Protein AF-A0A0F9YZ83-F1 (afdb_monomer_lite)

Sequence (59 aa):
MTDYKKAIEVLFAMLKKYKFTKEEKDAIMTAIGTLDFGSLARNRATRIIRNKHNKKINN

Radius of gyration: 17.22 Å; chains: 1; bounding box: 36×11×51 Å

Structure (mmCIF, N/CA/C/O backbone):
data_AF-A0A0F9YZ83-F1
#
_entry.id   AF-A0A0F9YZ83-F1
#
loop_
_atom_site.group_PDB
_atom_site.id
_atom_site.type_symbol
_atom_site.label_atom_id
_atom_site.label_alt_id
_atom_site.label_comp_id
_atom_site.label_asym_id
_atom_site.label_entity_id
_atom_site.label_seq_id
_atom_site.pdbx_PDB_ins_code
_atom_site.Cartn_x
_atom_site.Cartn_y
_atom_site.Cartn_z
_atom_site.occupancy
_atom_site.B_iso_or_equiv
_atom_site.auth_seq_id
_atom_site.auth_comp_id
_atom_site.auth_asym_id
_atom_site.auth_atom_id
_atom_site.pdbx_PDB_model_num
ATOM 1 N N . MET A 1 1 ? -3.855 -3.959 -17.828 1.00 50.56 1 MET A N 1
ATOM 2 C CA . MET A 1 1 ? -3.426 -3.644 -16.447 1.00 50.56 1 MET A CA 1
ATOM 3 C C . MET A 1 1 ? -2.482 -4.762 -16.039 1.00 50.56 1 MET A C 1
ATOM 5 O O . MET A 1 1 ? -2.873 -5.90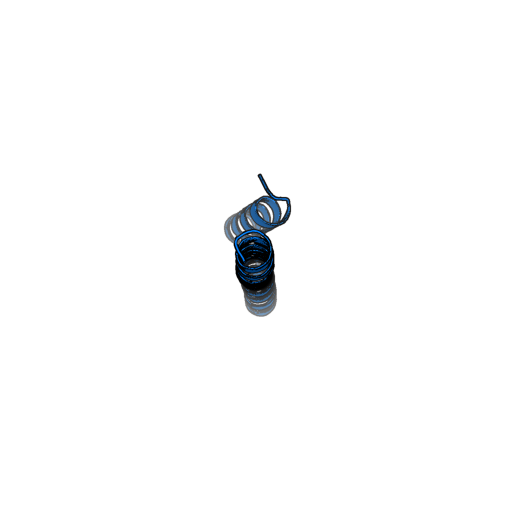8 -16.179 1.00 50.56 1 MET A O 1
ATOM 9 N N . THR A 1 2 ? -1.221 -4.482 -15.717 1.00 66.06 2 THR A N 1
ATOM 10 C CA . THR A 1 2 ? -0.248 -5.539 -15.393 1.00 66.06 2 THR A CA 1
ATOM 11 C C . THR A 1 2 ? -0.588 -6.189 -14.051 1.00 66.06 2 THR A C 1
ATOM 13 O O . THR A 1 2 ? -0.963 -5.479 -13.117 1.00 66.06 2 THR A O 1
ATOM 16 N N . ASP A 1 3 ? -0.442 -7.512 -13.944 1.00 77.50 3 ASP A N 1
ATOM 17 C CA . ASP A 1 3 ? -0.932 -8.307 -12.801 1.00 77.50 3 ASP A CA 1
ATOM 18 C C . ASP A 1 3 ? -0.465 -7.792 -11.430 1.00 77.50 3 ASP A C 1
ATOM 20 O O . ASP A 1 3 ? -1.214 -7.816 -10.454 1.00 77.50 3 ASP A O 1
ATOM 24 N N . TYR A 1 4 ? 0.739 -7.221 -11.357 1.00 81.44 4 TYR A N 1
ATOM 25 C CA . TYR A 1 4 ? 1.297 -6.676 -10.118 1.00 81.44 4 TYR A CA 1
ATOM 26 C C . TYR A 1 4 ? 0.588 -5.405 -9.613 1.00 81.44 4 TYR A C 1
ATOM 28 O O . TYR A 1 4 ? 0.521 -5.195 -8.406 1.00 81.44 4 TYR A O 1
ATOM 36 N N . LYS A 1 5 ? 0.017 -4.567 -10.495 1.00 84.38 5 LYS A N 1
ATOM 37 C CA . LYS A 1 5 ? -0.742 -3.371 -10.069 1.00 84.38 5 LYS A CA 1
ATOM 38 C C . LYS A 1 5 ? -2.038 -3.769 -9.370 1.00 84.38 5 LYS A C 1
ATOM 40 O O . LYS A 1 5 ? -2.371 -3.219 -8.328 1.00 84.38 5 LYS A O 1
ATOM 45 N N . LYS A 1 6 ? -2.714 -4.783 -9.917 1.00 89.25 6 LYS A N 1
ATOM 46 C CA . LYS A 1 6 ? -3.925 -5.356 -9.325 1.00 89.25 6 LYS A CA 1
ATOM 47 C C . LYS A 1 6 ? -3.623 -6.009 -7.972 1.00 89.25 6 LYS A C 1
ATOM 49 O O . LYS A 1 6 ? -4.398 -5.850 -7.038 1.00 89.25 6 LYS A O 1
ATOM 54 N N . ALA A 1 7 ? -2.479 -6.685 -7.842 1.00 89.88 7 ALA A N 1
ATOM 55 C CA . ALA A 1 7 ? -2.034 -7.240 -6.563 1.00 89.88 7 ALA A CA 1
ATOM 56 C C . ALA A 1 7 ? -1.817 -6.148 -5.497 1.00 89.88 7 ALA A C 1
ATOM 58 O O . ALA A 1 7 ? -2.311 -6.282 -4.381 1.00 89.88 7 ALA A O 1
ATOM 59 N N . ILE A 1 8 ? -1.150 -5.041 -5.848 1.00 91.50 8 ILE A N 1
ATOM 60 C CA . ILE A 1 8 ? -0.944 -3.902 -4.937 1.00 91.50 8 ILE A CA 1
ATOM 61 C C . ILE A 1 8 ? -2.284 -3.296 -4.491 1.00 91.50 8 ILE A C 1
ATOM 63 O O . ILE A 1 8 ? -2.484 -3.056 -3.301 1.00 91.50 8 ILE A O 1
ATOM 67 N N . GLU A 1 9 ? -3.227 -3.093 -5.415 1.00 92.94 9 GLU A N 1
ATOM 68 C CA . GLU A 1 9 ? -4.565 -2.575 -5.090 1.00 92.94 9 GLU A CA 1
ATOM 69 C C . GLU A 1 9 ? -5.327 -3.487 -4.123 1.00 92.94 9 GLU A C 1
ATOM 71 O O . GLU A 1 9 ? -5.920 -3.003 -3.156 1.00 92.94 9 GLU A O 1
ATOM 76 N N . VAL A 1 10 ? -5.277 -4.806 -4.339 1.00 94.75 10 VAL A N 1
ATOM 77 C CA . VAL A 1 10 ? -5.907 -5.785 -3.443 1.00 94.75 10 VAL A CA 1
ATOM 78 C C . VAL A 1 10 ? -5.266 -5.750 -2.054 1.00 94.75 10 VAL A C 1
ATOM 80 O O . VAL A 1 10 ? -5.992 -5.732 -1.062 1.00 94.75 10 VAL A O 1
ATOM 83 N N . LEU A 1 11 ? -3.936 -5.666 -1.956 1.00 93.56 11 LEU A N 1
ATOM 84 C CA . LEU A 1 11 ? -3.235 -5.579 -0.669 1.00 93.56 11 LEU A CA 1
ATOM 85 C C . LEU A 1 11 ? -3.605 -4.298 0.100 1.00 93.56 11 LEU A C 1
ATOM 87 O O . LEU A 1 11 ? -3.886 -4.355 1.299 1.00 93.56 11 LEU A O 1
ATOM 91 N N . PHE A 1 12 ? -3.711 -3.155 -0.585 1.00 93.44 12 PHE A N 1
ATOM 92 C CA . PHE A 1 12 ? -4.207 -1.918 0.030 1.00 93.44 12 PHE A CA 1
ATOM 93 C C . PHE A 1 12 ? -5.673 -2.017 0.462 1.00 93.44 12 PHE A C 1
ATOM 95 O O . PHE A 1 12 ? -6.041 -1.509 1.524 1.00 93.44 12 PHE A O 1
ATOM 102 N N . ALA A 1 13 ? -6.521 -2.670 -0.335 1.00 94.94 13 ALA A N 1
ATOM 103 C CA . ALA A 1 13 ? -7.916 -2.897 0.026 1.00 94.94 13 ALA A CA 1
ATOM 104 C C . ALA A 1 13 ? -8.033 -3.798 1.266 1.00 94.94 13 ALA A C 1
ATOM 106 O O . ALA A 1 13 ? -8.841 -3.520 2.152 1.00 94.94 13 ALA A O 1
ATOM 107 N N . MET A 1 14 ? -7.190 -4.828 1.374 1.00 94.06 14 MET A N 1
ATOM 108 C CA . MET A 1 14 ? -7.124 -5.690 2.553 1.00 94.06 14 MET A CA 1
ATOM 109 C C . MET A 1 14 ? -6.729 -4.897 3.799 1.00 94.06 14 MET A C 1
ATOM 111 O O . MET A 1 14 ? -7.423 -5.012 4.807 1.00 94.06 14 MET A O 1
ATOM 115 N N . LEU A 1 15 ? -5.692 -4.049 3.727 1.00 93.19 15 LEU A N 1
ATOM 116 C CA . LEU A 1 15 ? -5.252 -3.197 4.848 1.00 93.19 15 LEU A CA 1
ATOM 117 C C . LEU A 1 15 ? -6.357 -2.274 5.379 1.00 93.19 15 LEU A C 1
ATOM 119 O O . LEU A 1 15 ? -6.379 -1.965 6.569 1.00 93.19 15 LEU A O 1
ATOM 123 N N . LYS A 1 16 ? -7.262 -1.824 4.502 1.00 91.75 16 LYS A N 1
ATOM 124 C CA . LYS A 1 16 ? -8.408 -0.980 4.875 1.00 91.75 16 LYS A CA 1
ATOM 125 C C . LYS A 1 16 ? -9.590 -1.785 5.416 1.00 91.75 16 LYS A C 1
ATOM 127 O O . LYS A 1 16 ? -10.333 -1.277 6.249 1.00 91.75 16 LYS A O 1
ATOM 132 N N . LYS A 1 17 ? -9.792 -3.007 4.915 1.00 95.19 17 LYS A N 1
ATOM 133 C CA . LYS A 1 17 ? -10.966 -3.837 5.217 1.00 95.19 17 LYS A CA 1
ATOM 134 C C . LYS A 1 17 ? -10.807 -4.665 6.491 1.00 95.19 17 LYS A C 1
ATOM 136 O O . LYS A 1 17 ? -11.788 -4.858 7.204 1.00 95.19 17 LYS A O 1
ATOM 141 N N . TYR A 1 18 ? -9.608 -5.170 6.766 1.00 94.44 18 TYR A N 1
ATOM 142 C CA . TYR A 1 18 ? -9.363 -6.094 7.871 1.00 94.44 18 TYR A CA 1
ATOM 143 C C . TYR A 1 18 ? -8.512 -5.455 8.967 1.00 94.44 18 TYR A C 1
ATOM 145 O O . TYR A 1 18 ? -7.626 -4.638 8.709 1.00 94.44 18 TYR A O 1
ATOM 153 N N . LYS A 1 19 ? -8.777 -5.845 10.218 1.00 94.38 19 LYS A N 1
ATOM 154 C CA . LYS A 1 19 ? -7.894 -5.513 11.334 1.00 94.38 19 LYS A CA 1
ATOM 155 C C . LYS A 1 19 ? -6.721 -6.483 11.327 1.00 94.38 19 LYS A C 1
ATOM 157 O O . LYS A 1 19 ? -6.902 -7.660 11.604 1.00 94.38 19 LYS A O 1
ATOM 162 N N . PHE A 1 20 ? -5.547 -5.946 11.038 1.00 94.69 20 PHE A N 1
ATOM 163 C CA . PHE A 1 20 ? -4.275 -6.651 11.119 1.00 94.69 20 PHE A CA 1
ATOM 164 C C . PHE A 1 20 ? -3.499 -6.236 12.366 1.00 94.69 20 PHE A C 1
ATOM 166 O O . PHE A 1 20 ? -3.597 -5.080 12.812 1.00 94.69 20 PHE A O 1
ATOM 173 N N . THR A 1 21 ? -2.69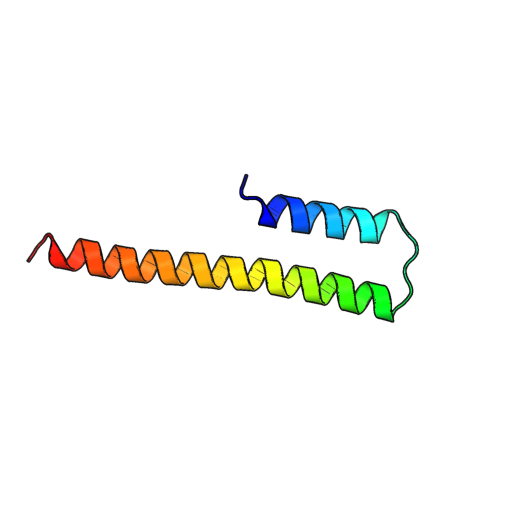6 -7.157 12.889 1.00 96.88 21 THR A N 1
ATOM 174 C CA . THR A 1 21 ? -1.653 -6.861 13.870 1.00 96.88 21 THR A CA 1
ATOM 175 C C . THR A 1 21 ? -0.598 -5.940 13.256 1.00 96.88 21 THR A C 1
ATOM 177 O O . THR A 1 21 ? -0.560 -5.698 12.046 1.00 96.88 21 THR A O 1
ATOM 180 N N . LYS A 1 22 ? 0.265 -5.370 14.099 1.00 94.19 22 LYS A N 1
ATOM 181 C CA . LYS A 1 22 ? 1.359 -4.520 13.618 1.00 94.19 22 LYS A CA 1
ATOM 182 C C . LYS A 1 22 ? 2.292 -5.296 12.677 1.00 94.19 22 LYS A C 1
ATOM 184 O O . LYS A 1 22 ? 2.598 -4.805 11.599 1.00 94.19 22 LYS A O 1
ATOM 189 N N . GLU A 1 23 ? 2.654 -6.519 13.052 1.00 96.06 23 GLU A N 1
ATOM 190 C CA . GLU A 1 23 ? 3.539 -7.386 12.263 1.00 96.06 23 GLU A CA 1
ATOM 191 C C . GLU A 1 23 ? 2.926 -7.763 10.912 1.00 96.06 23 GLU A C 1
ATOM 193 O O . GLU A 1 23 ? 3.599 -7.695 9.885 1.00 96.06 23 GLU A O 1
ATOM 198 N N . GLU A 1 24 ? 1.630 -8.076 10.877 1.00 94.56 24 GLU A N 1
ATOM 199 C CA . GLU A 1 24 ? 0.917 -8.361 9.628 1.00 94.56 24 GLU A CA 1
ATOM 200 C C . GLU A 1 24 ? 0.901 -7.143 8.690 1.00 94.56 24 GLU A C 1
ATOM 202 O O . GLU A 1 24 ? 1.117 -7.280 7.484 1.00 94.56 24 GLU A O 1
ATOM 207 N N . LYS A 1 25 ? 0.695 -5.934 9.229 1.00 94.31 25 LYS A N 1
ATOM 208 C CA . LYS A 1 25 ? 0.737 -4.694 8.436 1.00 94.31 25 LYS A CA 1
ATOM 209 C C . LYS A 1 25 ? 2.124 -4.432 7.863 1.00 94.31 25 LYS A C 1
ATOM 211 O O . LYS A 1 25 ? 2.227 -4.103 6.682 1.00 94.31 25 LYS A O 1
ATOM 216 N N . ASP A 1 26 ? 3.166 -4.600 8.670 1.00 94.50 26 ASP A N 1
ATOM 217 C CA . ASP A 1 26 ? 4.552 -4.385 8.247 1.00 94.50 26 ASP A CA 1
ATOM 218 C C . ASP A 1 26 ? 4.958 -5.384 7.149 1.00 94.50 26 ASP A C 1
ATOM 220 O O . ASP A 1 26 ? 5.583 -5.004 6.152 1.00 94.50 26 ASP A O 1
ATOM 224 N N . ALA A 1 27 ? 4.519 -6.642 7.257 1.00 95.12 27 ALA A N 1
ATOM 225 C CA . ALA A 1 27 ? 4.728 -7.654 6.225 1.00 95.12 27 ALA A CA 1
ATOM 226 C C . ALA A 1 27 ? 4.000 -7.309 4.911 1.00 95.12 27 ALA A C 1
ATOM 228 O O . ALA A 1 27 ? 4.600 -7.375 3.834 1.00 95.12 27 ALA A O 1
ATOM 229 N N . ILE A 1 28 ? 2.731 -6.882 4.978 1.00 93.94 28 ILE A N 1
ATOM 230 C CA . ILE A 1 28 ? 1.954 -6.483 3.791 1.00 93.94 28 ILE A CA 1
ATOM 231 C C . ILE A 1 28 ? 2.580 -5.258 3.109 1.00 93.94 28 ILE A C 1
ATOM 233 O O . ILE A 1 28 ? 2.723 -5.237 1.885 1.00 93.94 28 ILE A O 1
ATOM 237 N N . MET A 1 29 ? 2.991 -4.250 3.880 1.00 92.12 29 MET A N 1
ATOM 238 C CA . MET A 1 29 ? 3.645 -3.052 3.344 1.00 92.12 29 MET A CA 1
ATOM 239 C C . MET A 1 29 ? 4.990 -3.377 2.690 1.00 92.12 29 MET A C 1
ATOM 241 O O . MET A 1 29 ? 5.301 -2.845 1.623 1.00 92.12 29 MET A O 1
ATOM 245 N N . THR A 1 30 ? 5.753 -4.302 3.275 1.00 93.62 30 THR A N 1
ATOM 246 C CA . THR A 1 30 ? 6.996 -4.810 2.680 1.00 93.62 30 THR A CA 1
ATOM 247 C C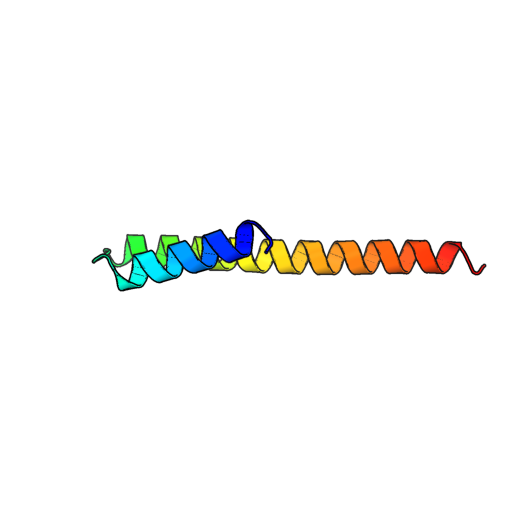 . THR A 1 30 ? 6.725 -5.487 1.336 1.00 93.62 30 THR A C 1
ATOM 249 O O . THR A 1 30 ? 7.380 -5.164 0.344 1.00 93.62 30 THR A O 1
ATOM 252 N N . ALA A 1 31 ? 5.710 -6.355 1.261 1.00 92.00 31 ALA A N 1
ATOM 253 C CA . ALA A 1 31 ? 5.318 -7.021 0.019 1.00 92.00 31 ALA A CA 1
ATOM 254 C C . ALA A 1 31 ? 4.902 -6.022 -1.077 1.00 92.00 31 ALA A C 1
ATOM 256 O O . ALA A 1 31 ? 5.325 -6.161 -2.227 1.00 92.00 31 ALA A O 1
ATOM 257 N N . ILE A 1 3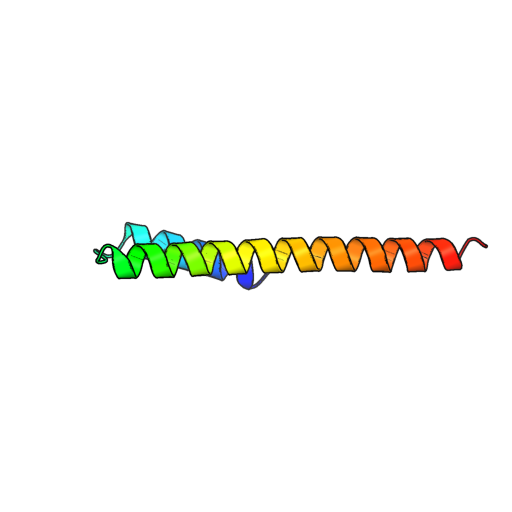2 ? 4.135 -4.981 -0.726 1.00 90.94 32 ILE A N 1
ATOM 258 C CA . ILE A 1 32 ? 3.777 -3.889 -1.647 1.00 90.94 32 ILE A CA 1
ATOM 259 C C . ILE A 1 32 ? 5.041 -3.197 -2.177 1.00 90.94 32 ILE A C 1
ATOM 261 O O . ILE A 1 32 ? 5.186 -3.034 -3.390 1.00 90.94 32 ILE A O 1
ATOM 265 N N . GLY A 1 33 ? 5.976 -2.838 -1.290 1.00 87.12 33 GLY A N 1
ATOM 266 C CA . GLY A 1 33 ? 7.237 -2.197 -1.666 1.00 87.12 33 GLY A CA 1
ATOM 267 C C . GLY A 1 33 ? 8.081 -3.057 -2.610 1.00 87.12 33 GLY A C 1
ATOM 268 O O . GLY A 1 33 ? 8.592 -2.560 -3.614 1.00 87.12 33 GLY A O 1
ATOM 269 N N . THR A 1 34 ? 8.182 -4.363 -2.353 1.00 88.88 34 THR A N 1
ATOM 270 C CA . THR A 1 34 ? 8.902 -5.301 -3.229 1.00 88.88 34 THR A CA 1
ATOM 271 C C . THR A 1 34 ? 8.246 -5.430 -4.605 1.00 88.88 34 THR A C 1
ATOM 273 O O . THR A 1 34 ? 8.946 -5.440 -5.622 1.00 88.88 34 THR A O 1
ATOM 276 N N . LEU A 1 35 ? 6.913 -5.504 -4.662 1.00 85.62 35 LEU A N 1
ATOM 277 C CA . LEU A 1 35 ? 6.168 -5.585 -5.922 1.00 85.62 35 LEU A CA 1
ATOM 278 C C . LEU A 1 35 ? 6.348 -4.320 -6.770 1.00 85.62 35 LEU A C 1
ATOM 280 O O . LEU A 1 35 ? 6.551 -4.419 -7.985 1.00 85.62 35 LEU A O 1
ATOM 284 N N . ASP A 1 36 ? 6.326 -3.147 -6.138 1.00 82.38 36 ASP A N 1
ATOM 285 C CA . ASP A 1 36 ? 6.525 -1.875 -6.828 1.00 82.38 36 ASP A CA 1
ATOM 286 C C . ASP A 1 36 ? 7.973 -1.723 -7.321 1.00 82.38 36 ASP A C 1
ATOM 288 O O . ASP A 1 36 ? 8.217 -1.483 -8.510 1.00 82.38 36 ASP A O 1
ATOM 292 N N . PHE A 1 37 ? 8.958 -2.004 -6.462 1.00 79.00 37 PHE A N 1
ATOM 293 C CA . PHE A 1 37 ? 10.377 -1.913 -6.812 1.00 79.00 37 PHE A CA 1
ATOM 294 C C . PHE A 1 37 ? 10.780 -2.918 -7.900 1.00 79.00 37 PHE A C 1
ATOM 296 O O . PHE A 1 37 ? 11.480 -2.568 -8.854 1.00 79.00 37 PHE A O 1
ATOM 303 N N . GLY A 1 38 ? 10.279 -4.155 -7.826 1.00 74.88 38 GLY A N 1
ATOM 304 C CA . GLY A 1 38 ? 10.486 -5.174 -8.856 1.00 74.88 38 GLY A CA 1
ATOM 305 C C . GLY A 1 38 ? 9.868 -4.802 -10.209 1.00 74.88 38 GLY A C 1
ATOM 306 O O . GLY A 1 38 ? 10.335 -5.257 -11.260 1.00 74.88 38 GLY A O 1
ATOM 307 N N . SER A 1 39 ? 8.839 -3.951 -10.216 1.00 67.75 39 SER A N 1
ATOM 308 C CA . SER A 1 39 ? 8.259 -3.403 -11.443 1.00 67.75 39 SER A CA 1
ATOM 309 C C . SER A 1 39 ? 9.093 -2.249 -12.012 1.00 67.75 39 SER A C 1
ATOM 311 O O . SER A 1 39 ? 9.340 -2.198 -13.221 1.00 67.75 39 SER A O 1
ATOM 313 N N . LEU A 1 40 ? 9.609 -1.366 -11.150 1.00 65.00 40 LEU A N 1
ATOM 314 C CA . LEU A 1 40 ? 10.498 -0.267 -11.527 1.00 65.00 40 LEU A CA 1
ATOM 315 C C . LEU A 1 40 ? 11.828 -0.784 -12.083 1.00 65.00 40 LEU A C 1
ATOM 317 O O . LEU A 1 40 ? 12.291 -0.299 -13.118 1.00 65.00 40 LEU A O 1
ATOM 321 N N . ALA A 1 41 ? 12.411 -1.802 -11.447 1.00 69.62 41 ALA A N 1
ATOM 322 C CA . ALA A 1 41 ? 13.642 -2.445 -11.894 1.00 69.62 41 ALA A CA 1
ATOM 323 C C . ALA A 1 41 ? 13.475 -3.088 -13.279 1.00 69.62 41 ALA A C 1
ATOM 325 O O . ALA A 1 41 ? 14.290 -2.843 -14.170 1.00 69.62 41 ALA A O 1
ATOM 326 N N . ARG A 1 42 ? 12.377 -3.827 -13.505 1.00 64.12 42 ARG A N 1
ATOM 327 C CA . ARG A 1 42 ? 12.063 -4.402 -14.824 1.00 64.12 42 ARG A CA 1
ATOM 328 C C . ARG A 1 42 ? 11.851 -3.327 -15.884 1.00 64.12 42 ARG A C 1
ATOM 330 O O . ARG A 1 42 ? 12.450 -3.413 -16.948 1.00 64.12 42 ARG A O 1
ATOM 337 N N . ASN A 1 43 ? 11.080 -2.279 -15.598 1.00 63.25 43 ASN A N 1
ATOM 338 C CA . ASN A 1 43 ? 10.858 -1.193 -16.558 1.00 63.25 43 ASN A CA 1
ATOM 339 C C . ASN A 1 43 ? 12.155 -0.451 -16.922 1.00 63.25 43 ASN A C 1
ATOM 341 O O . ASN A 1 43 ? 12.375 -0.128 -18.093 1.00 63.25 43 ASN A O 1
ATOM 345 N N . ARG A 1 44 ? 13.047 -0.221 -15.949 1.00 66.06 44 ARG A N 1
ATOM 346 C CA . ARG A 1 44 ? 14.374 0.366 -16.198 1.00 66.06 44 ARG A CA 1
ATOM 347 C C . ARG A 1 44 ? 15.259 -0.566 -17.026 1.00 66.06 44 ARG A C 1
ATOM 349 O O . ARG A 1 44 ? 15.849 -0.109 -18.003 1.00 66.06 44 ARG A O 1
ATOM 356 N N . ALA A 1 45 ? 15.307 -1.855 -16.693 1.00 67.44 45 ALA A N 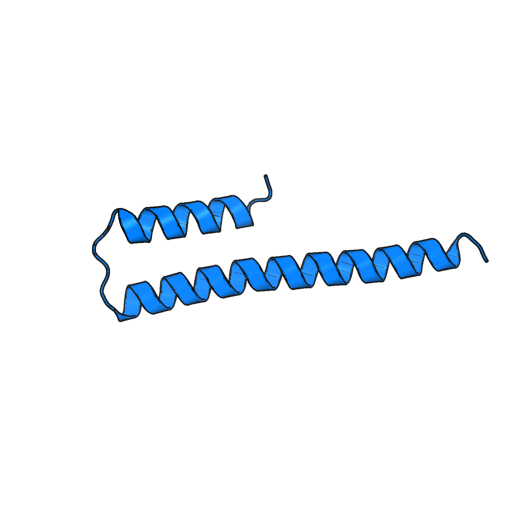1
ATOM 357 C CA . ALA A 1 45 ? 16.077 -2.849 -17.439 1.00 67.44 45 ALA A CA 1
ATOM 358 C C . ALA A 1 45 ? 15.601 -2.958 -18.896 1.00 67.44 45 ALA A C 1
ATOM 360 O O . ALA A 1 45 ? 16.409 -2.838 -19.817 1.00 67.44 45 ALA A O 1
ATOM 361 N N . THR A 1 46 ? 14.289 -3.068 -19.124 1.00 67.62 46 THR A N 1
ATOM 362 C CA . THR A 1 46 ? 13.700 -3.117 -20.470 1.00 67.62 46 THR A CA 1
ATOM 363 C C . THR A 1 46 ? 14.016 -1.855 -21.269 1.00 67.62 46 THR A C 1
ATOM 365 O O . THR A 1 46 ? 14.352 -1.943 -22.447 1.00 67.62 46 THR A O 1
ATOM 368 N N . ARG A 1 47 ? 13.980 -0.670 -20.644 1.00 65.94 47 ARG A N 1
ATOM 369 C CA . ARG A 1 47 ? 14.334 0.595 -21.308 1.00 65.94 47 ARG A CA 1
ATOM 370 C C . ARG A 1 47 ? 15.812 0.653 -21.701 1.00 65.94 47 ARG A C 1
ATOM 372 O O . ARG A 1 47 ? 16.123 1.097 -22.801 1.00 65.94 47 ARG A O 1
ATOM 379 N N . ILE A 1 48 ? 16.715 0.186 -20.839 1.00 69.56 48 ILE A N 1
ATOM 380 C CA . ILE A 1 48 ? 18.156 0.134 -21.135 1.00 69.56 48 ILE A CA 1
ATOM 381 C C . ILE A 1 48 ? 18.440 -0.857 -22.269 1.00 69.56 48 ILE A C 1
ATOM 383 O O . ILE A 1 48 ? 19.170 -0.523 -23.203 1.00 69.56 48 ILE A O 1
ATOM 387 N N . ILE A 1 49 ? 17.844 -2.051 -22.219 1.00 68.94 49 ILE A N 1
ATOM 388 C CA . ILE A 1 49 ? 17.991 -3.076 -23.262 1.00 68.94 49 ILE A CA 1
ATOM 389 C C . ILE A 1 49 ? 17.461 -2.548 -24.599 1.00 68.94 49 ILE A C 1
ATOM 391 O O . ILE A 1 49 ? 18.156 -2.625 -25.610 1.00 68.94 49 ILE A O 1
ATOM 395 N N . ARG A 1 50 ? 16.277 -1.928 -24.601 1.00 66.25 50 ARG A N 1
ATOM 396 C CA . ARG A 1 50 ? 15.662 -1.354 -25.804 1.00 66.25 50 ARG A CA 1
ATOM 397 C C . ARG A 1 50 ? 16.480 -0.191 -26.378 1.00 66.25 50 ARG A C 1
ATOM 399 O O . ARG A 1 50 ? 16.666 -0.124 -27.588 1.00 66.25 50 ARG A O 1
ATOM 406 N N . ASN A 1 51 ? 17.055 0.662 -25.527 1.00 63.34 51 ASN A N 1
ATOM 407 C CA . ASN A 1 51 ? 17.979 1.713 -25.965 1.00 63.34 51 ASN A CA 1
ATOM 408 C C . ASN A 1 51 ? 19.274 1.146 -26.566 1.00 63.34 51 ASN A C 1
ATOM 410 O O . ASN A 1 51 ? 19.755 1.679 -27.562 1.00 63.34 51 ASN A O 1
ATOM 414 N N . LYS A 1 52 ? 19.833 0.063 -26.008 1.00 6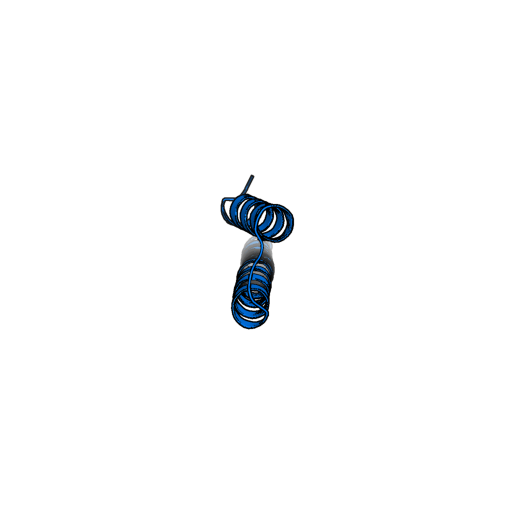4.19 52 LYS A N 1
ATOM 415 C CA . LYS A 1 52 ? 20.991 -0.626 -26.605 1.00 64.19 52 LYS A CA 1
ATOM 416 C C . LYS A 1 52 ? 20.650 -1.255 -27.959 1.00 64.19 52 LYS A C 1
ATOM 418 O O . LYS A 1 52 ? 21.472 -1.191 -28.866 1.00 64.19 52 LYS A O 1
ATOM 423 N N . HIS A 1 53 ? 19.453 -1.823 -28.103 1.00 60.75 53 HIS A N 1
ATOM 424 C CA . HIS A 1 53 ? 19.008 -2.443 -29.352 1.00 60.75 53 HIS A CA 1
ATOM 425 C C . HIS A 1 53 ? 18.796 -1.405 -30.465 1.00 60.75 53 HIS A C 1
ATOM 427 O O . HIS A 1 53 ? 19.284 -1.591 -31.573 1.00 60.75 53 HIS A O 1
ATOM 433 N N . ASN A 1 54 ? 18.178 -0.261 -30.153 1.00 59.59 54 ASN A N 1
ATOM 434 C CA . ASN A 1 54 ? 17.989 0.825 -31.123 1.00 59.59 54 ASN A CA 1
ATOM 435 C C . ASN A 1 54 ? 19.311 1.486 -31.548 1.00 59.59 54 ASN A C 1
ATOM 437 O O . ASN A 1 54 ? 19.427 1.950 -32.677 1.00 59.59 54 ASN A O 1
ATOM 441 N N . LYS A 1 55 ? 20.328 1.502 -30.678 1.00 57.38 55 LYS A N 1
ATOM 442 C CA . LYS A 1 55 ? 21.651 2.058 -31.007 1.00 57.38 55 LYS A CA 1
ATOM 443 C C . LYS A 1 55 ? 22.469 1.168 -31.955 1.00 57.38 55 LYS A C 1
ATOM 445 O O . LYS A 1 55 ? 23.389 1.666 -32.583 1.00 57.38 55 LYS A O 1
ATOM 450 N N . LYS A 1 56 ? 22.137 -0.126 -32.060 1.00 55.59 56 LYS A N 1
ATOM 451 C CA . LYS A 1 56 ? 22.770 -1.079 -32.992 1.00 55.59 56 LYS A CA 1
ATOM 452 C C . LYS A 1 56 ? 22.141 -1.106 -34.389 1.00 55.59 56 LYS A C 1
ATOM 454 O O . LYS A 1 56 ? 22.744 -1.675 -35.281 1.00 55.59 56 LYS A O 1
ATOM 459 N N . ILE A 1 57 ? 20.937 -0.558 -34.565 1.00 57.12 57 ILE A N 1
ATOM 460 C CA . ILE A 1 57 ? 20.213 -0.582 -35.851 1.00 57.12 57 ILE A CA 1
ATOM 461 C C . ILE A 1 57 ? 20.539 0.661 -36.704 1.00 57.12 57 ILE A C 1
ATOM 463 O O . ILE A 1 57 ? 20.392 0.623 -37.919 1.00 57.12 57 ILE A O 1
ATOM 467 N N . ASN A 1 58 ? 21.024 1.744 -36.084 1.00 49.31 58 ASN A N 1
ATOM 468 C CA . ASN A 1 58 ? 21.343 3.016 -36.750 1.00 49.31 58 ASN A CA 1
ATOM 469 C C . ASN A 1 58 ? 22.857 3.261 -36.936 1.00 49.31 58 ASN A C 1
ATOM 471 O O . ASN A 1 58 ? 23.266 4.413 -37.068 1.00 49.31 58 ASN A O 1
ATOM 475 N N . ASN A 1 59 ? 23.686 2.217 -36.889 1.00 47.94 59 ASN A N 1
ATOM 476 C CA . ASN A 1 59 ? 25.146 2.294 -36.998 1.00 47.94 59 ASN A CA 1
ATOM 477 C C . ASN A 1 59 ? 25.653 1.163 -37.889 1.00 47.94 59 ASN A C 1
ATOM 479 O O . ASN A 1 59 ? 26.664 1.388 -38.582 1.00 47.94 59 ASN A O 1
#

pLDDT: mean 79.67, std 15.06, range [47.94, 96.88]

Foldseek 3Di:
DDPLVVVLVVLVVCVVPDDDDPVRNVVSVVVSVCSVVVVVVVVVVVVVVVVVVVVVVVD

Secondary structure (DSSP, 8-state):
--HHHHHHHHHHHHHHHS---HHHHHHHHHHHHHHHHHHHHHHHHHHHHHHHHHHHH--